Protein 2Z3X (pdb70)

B-factor: mean 60.83, std 19.98, range [25.06, 112.61]

CATH classification: 6.10.10.80

Organism: Bacillus subtilis (strain 168) (NCBI:txid224308)

Solvent-accessible surface area: 11003 Å² total; per-residue (Å²): 149,169,51,72,20,56,138,0,45,72,24,27,77,95,25,75,90,89,0,8,82,101,86,69,29,154,59,35,44,115,25,37,38,139,26,31,44,42,2,38,44,28,30,62,91,66,3,18,87,68,3,4,86,109,80,35,148,148,59,160,98,59,153,33,48,76,67,34,60,99,41,61,91,67,0,10,84,111,89,69,30,152,58,34,39,112,26,36,40,141,24,35,42,46,4,35,45,29,27,82,113,46,79,75,107,74,60,105,110,132,144,105,145,179,43,66,22,65,131,0,53,75,23,30,66,105,42,64,115,87,0,10,85,96,118,64,25,144,72,26,114,180,41,93,97,212,20,46,44,42,2,34,43,23,25,61,102,42,6,20,71,53,4,6,85,100,73,69

Foldseek 3Di:
DCDPDNVCVVVLVVQLVVLCVVLVHDDDPPGDPVSNVVSVVVSVVVVVVVCVVVPD/DCDPDNVCVVVLVVLLVVLCVVLVHDDDPPGDPCSNVVSVVVSVVVVVVVVVVVVD/DDDPDNVCVVVLVVLLVVVCVVVVADCDPVDDPCRNVVSVVVSVVVVVVVVVVVVD

InterPro domains:
  IPR001448 Small acid-soluble spore protein, alpha/beta-type [PF00269] (13-67)
  IPR018126 Small acid-soluble spore protein, alpha/beta-type, conserved site [PS00304] (28-37)
  IPR018126 Small acid-soluble spore protein, alpha/beta-type, conserved site [PS00684] (46-60)
  IPR038300 SASP, alpha/beta-type superfamily [G3DSA:6.10.10.80] (14-72)
  IPR050847 Small acid-soluble spore DNA-binding [PTHR36107] (8-71)

Structure (mmCIF, N/CA/C/O backbone):
data_2Z3X
#
_entry.id   2Z3X
#
_cell.length_a   86.962
_cell.length_b   86.962
_cell.length_c   144.669
_cell.angle_alpha   90.00
_cell.angle_beta   90.00
_cell.angle_gamma   120.00
#
_symmetry.space_group_name_H-M   'P 61 2 2'
#
loop_
_entity.id
_entity.type
_entity.pdbx_description
1 polymer "5'-D(*GP*GP*GP*GP*GP*GP*GP*GP*GP*GP*A)-3'"
2 polymer "5'-D(*CP*CP*CP*CP*CP*CP*CP*CP*CP*CP*A)-3'"
3 polymer 'Small, acid-soluble spore protein C'
4 water water
#
loop_
_atom_site.group_PDB
_atom_site.id
_atom_site.type_symbol
_atom_site.label_atom_id
_atom_site.label_alt_id
_atom_site.label_comp_id
_atom_site.label_asym_id
_atom_site.label_entity_id
_atom_site.label_seq_id
_atom_site.pdbx_PDB_ins_code
_atom_site.Cartn_x
_atom_site.Cartn_y
_atom_site.Cartn_z
_atom_site.occupancy
_atom_site.B_iso_or_equiv
_atom_site.auth_seq_id
_atom_site.auth_comp_id
_atom_site.auth_asym_id
_atom_site.auth_atom_id
_atom_site.pdbx_PDB_model_num
ATOM 447 N N . ALA C 3 1 ? -14.392 33.129 83.965 1.00 89.54 2 ALA A N 1
ATOM 448 C CA . ALA C 3 1 ? -13.212 33.082 83.051 1.00 91.66 2 ALA A CA 1
ATOM 449 C C . ALA C 3 1 ? -12.012 32.398 83.712 1.00 91.52 2 ALA A C 1
ATOM 450 O O . ALA C 3 1 ? -10.863 32.785 83.485 1.00 97.86 2 ALA A O 1
ATOM 452 N N . LYS C 3 2 ? -12.284 31.386 84.530 1.00 83.49 3 LYS A N 1
ATOM 453 C CA . LYS C 3 2 ? -11.228 30.651 85.213 1.00 78.79 3 LYS A CA 1
ATOM 454 C C . LYS C 3 2 ? -10.422 29.832 84.206 1.00 75.90 3 LYS A C 1
ATOM 455 O O . LYS C 3 2 ? -10.992 29.124 83.373 1.00 75.44 3 LYS A O 1
ATOM 461 N N . LEU C 3 3 ? -9.100 29.932 84.284 1.00 66.77 4 LEU A N 1
ATOM 462 C CA . LEU C 3 3 ? -8.224 29.191 83.381 1.00 65.57 4 LEU A CA 1
ATOM 463 C C . LEU C 3 3 ? -7.914 27.829 83.977 1.00 66.59 4 LEU A C 1
ATOM 464 O O . LEU C 3 3 ? -8.153 27.597 85.161 1.00 64.74 4 LEU A O 1
ATOM 469 N N . LEU C 3 4 ? -7.379 26.931 83.155 1.00 68.75 5 LEU A N 1
ATOM 470 C CA . LEU C 3 4 ? -7.009 25.604 83.627 1.00 70.03 5 LEU A CA 1
ATOM 471 C C . LEU C 3 4 ? -5.975 25.771 84.742 1.00 71.68 5 LEU A C 1
ATOM 472 O O . LEU C 3 4 ? -6.059 25.124 85.784 1.00 75.69 5 LEU A O 1
ATOM 477 N N . ILE C 3 5 ? -5.005 26.651 84.516 1.00 69.90 6 ILE A N 1
ATOM 478 C CA . ILE C 3 5 ? -3.967 26.938 85.503 1.00 68.84 6 ILE A CA 1
ATOM 479 C C . ILE C 3 5 ? -4.018 28.439 85.817 1.00 68.56 6 ILE A C 1
ATOM 480 O O . ILE C 3 5 ? -3.311 29.236 85.198 1.00 70.37 6 ILE A O 1
ATOM 485 N N . PRO C 3 6 ? -4.862 28.842 86.781 1.00 64.78 7 PRO A N 1
ATOM 486 C CA . PRO C 3 6 ? -4.976 30.258 87.144 1.00 68.19 7 PRO A CA 1
ATOM 487 C C . PRO C 3 6 ? -3.653 30.908 87.540 1.00 67.20 7 PRO A C 1
ATOM 488 O O . PRO C 3 6 ? -3.525 32.135 87.515 1.00 69.64 7 PRO A O 1
ATOM 492 N N . GLN C 3 7 ? -2.669 30.092 87.904 1.00 66.44 8 GLN A N 1
ATOM 493 C CA . GLN C 3 7 ? -1.359 30.620 88.272 1.00 73.44 8 GLN A CA 1
ATOM 494 C C . GLN C 3 7 ? -0.676 31.237 87.047 1.00 72.60 8 GLN A C 1
ATOM 495 O O . GLN C 3 7 ? 0.296 31.980 87.182 1.00 74.24 8 GLN A O 1
ATOM 501 N N . ALA C 3 8 ? -1.197 30.926 85.858 1.00 68.73 9 ALA A N 1
ATOM 502 C CA . ALA C 3 8 ? -0.640 31.434 84.604 1.00 59.11 9 ALA A CA 1
ATOM 503 C C . ALA C 3 8 ? -1.355 32.682 84.107 1.00 51.52 9 ALA A C 1
ATOM 504 O O . ALA C 3 8 ? -0.938 33.294 83.123 1.00 55.91 9 ALA A O 1
ATOM 506 N N . ALA C 3 9 ? -2.426 33.059 84.797 1.00 54.87 10 ALA A N 1
ATOM 507 C CA . ALA C 3 9 ? -3.214 34.227 84.423 1.00 56.83 10 ALA A CA 1
ATOM 508 C C . ALA C 3 9 ? -2.407 35.407 83.909 1.00 55.44 10 ALA A C 1
ATOM 509 O O . ALA C 3 9 ? -2.699 35.960 82.847 1.00 55.92 10 ALA A O 1
ATOM 511 N N . SER C 3 10 ? -1.387 35.791 84.663 1.00 50.98 11 SER A N 1
ATOM 512 C CA . SER C 3 10 ? -0.554 36.919 84.278 1.00 51.40 11 SER A CA 1
ATOM 513 C C . SER C 3 10 ? 0.189 36.656 82.968 1.00 47.95 11 SER A C 1
ATOM 514 O O . SER C 3 10 ? 0.327 37.551 82.137 1.00 50.72 11 SER A O 1
ATOM 517 N N . ALA C 3 11 ? 0.664 35.428 82.785 1.00 52.09 12 ALA A N 1
ATOM 518 C CA . ALA C 3 11 ? 1.389 35.074 81.571 1.00 49.50 12 ALA A CA 1
ATOM 519 C C . ALA C 3 11 ? 0.452 35.065 80.366 1.00 51.06 12 ALA A C 1
ATOM 520 O O . ALA C 3 11 ? 0.803 35.537 79.283 1.00 47.19 12 ALA A O 1
ATOM 522 N N . ILE C 3 12 ? -0.750 34.535 80.544 1.00 53.81 13 ILE A N 1
ATOM 523 C CA . ILE C 3 12 ? -1.670 34.497 79.423 1.00 48.82 13 ILE A CA 1
ATOM 524 C C . ILE C 3 12 ? -2.196 35.887 79.119 1.00 45.38 13 ILE A C 1
ATOM 525 O O . ILE C 3 12 ? -2.461 36.223 77.964 1.00 45.30 13 ILE A O 1
ATOM 530 N N . GLU C 3 13 ? -2.317 36.718 80.143 1.00 39.56 14 GLU A N 1
ATOM 531 C CA . GLU C 3 13 ? -2.780 38.073 79.902 1.00 47.81 14 GLU A CA 1
ATOM 532 C C . GLU C 3 13 ? -1.780 38.828 79.022 1.00 48.96 14 GLU A C 1
ATOM 533 O O . GLU C 3 13 ? -2.168 39.489 78.050 1.00 47.47 14 GLU A O 1
ATOM 539 N N . GLN C 3 14 ? -0.496 38.740 79.367 1.00 43.41 15 GLN A N 1
ATOM 540 C CA . GLN C 3 14 ? 0.541 39.412 78.583 1.00 39.19 15 GLN A CA 1
ATOM 541 C C . GLN C 3 14 ? 0.532 38.836 77.165 1.00 43.93 15 GLN A C 1
ATOM 542 O O . GLN C 3 14 ? 0.791 39.545 76.197 1.00 36.90 15 GLN A O 1
ATOM 548 N N . MET C 3 15 ? 0.242 37.543 77.044 1.00 38.01 16 MET A N 1
ATOM 549 C CA . MET C 3 15 ? 0.187 36.925 75.723 1.00 41.98 16 MET A CA 1
ATOM 550 C C . MET C 3 15 ? -0.985 37.535 74.942 1.00 46.49 16 MET A C 1
ATOM 551 O O . MET C 3 15 ? -0.858 37.867 73.758 1.00 45.31 16 MET A O 1
ATOM 556 N N . LYS C 3 16 ? -2.120 37.694 75.623 1.00 43.28 17 LYS A N 1
ATOM 557 C CA . LYS C 3 16 ? -3.332 38.250 75.021 1.00 48.85 17 LYS A CA 1
ATOM 558 C C . LYS C 3 16 ? -3.099 39.658 74.481 1.00 48.23 17 LYS A C 1
ATOM 559 O O . LYS C 3 16 ? -3.443 39.974 73.331 1.00 41.96 17 LYS A O 1
ATOM 565 N N . LEU C 3 17 ? -2.523 40.506 75.327 1.00 43.31 18 LEU A N 1
ATOM 566 C CA . LEU C 3 17 ? -2.242 41.892 74.958 1.00 46.39 18 LEU A CA 1
ATOM 567 C C . LEU C 3 17 ? -1.227 41.990 73.827 1.00 42.76 18 LEU A C 1
ATOM 568 O O . LEU C 3 17 ? -1.346 42.842 72.948 1.00 36.31 18 LEU A O 1
ATOM 573 N N . GLU C 3 18 ? -0.232 41.110 73.846 1.00 44.51 19 GLU A N 1
ATOM 574 C CA . GLU C 3 18 ? 0.794 41.135 72.816 1.00 42.63 19 GLU A CA 1
ATOM 575 C C . GLU C 3 18 ? 0.242 40.651 71.485 1.00 44.99 19 GLU A C 1
ATOM 576 O O . GLU C 3 18 ? 0.644 41.136 70.428 1.00 41.09 19 GLU A O 1
ATOM 582 N N . ILE C 3 19 ? -0.661 39.677 71.535 1.00 40.72 20 ILE A N 1
ATOM 583 C CA . ILE C 3 19 ? -1.271 39.158 70.313 1.00 41.96 20 ILE A CA 1
ATOM 584 C C . ILE C 3 19 ? -2.237 40.197 69.758 1.00 39.68 20 ILE A C 1
ATOM 585 O O . ILE C 3 19 ? -2.371 40.357 68.550 1.00 42.86 20 ILE A O 1
ATOM 590 N N . ALA C 3 20 ? -2.910 40.911 70.649 1.00 41.63 21 ALA A N 1
ATOM 591 C CA . ALA C 3 20 ? -3.842 41.927 70.209 1.00 46.56 21 ALA A CA 1
A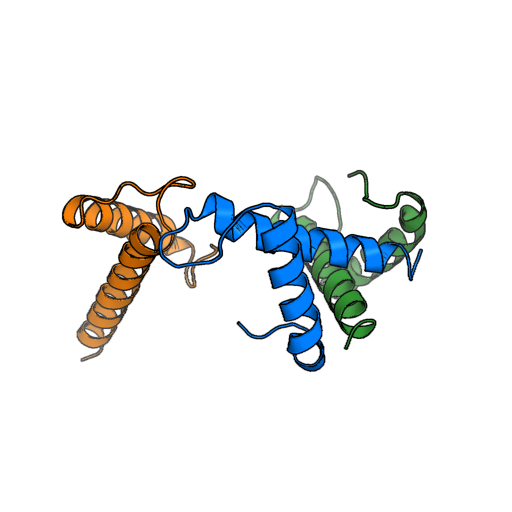TOM 592 C C . ALA C 3 20 ? -3.081 42.970 69.389 1.00 50.10 21 ALA A C 1
ATOM 593 O O . ALA C 3 20 ? -3.542 43.396 68.324 1.00 46.86 21 ALA A O 1
ATOM 595 N N . SER C 3 21 ? -1.916 43.380 69.883 1.00 46.02 22 SER A N 1
ATOM 596 C CA . SER C 3 21 ? -1.103 44.369 69.174 1.00 51.71 22 SER A CA 1
ATOM 597 C C . SER C 3 21 ? -0.637 43.820 67.826 1.00 55.56 22 SER A C 1
ATOM 598 O O . SER C 3 21 ? -0.784 44.477 66.791 1.00 57.99 22 SER A O 1
ATOM 601 N N . GLU C 3 22 ? -0.076 42.614 67.838 1.00 45.63 23 GLU A N 1
ATOM 602 C CA . GLU C 3 22 ? 0.405 42.002 66.604 1.00 53.05 23 GLU A CA 1
ATOM 603 C C . GLU C 3 22 ? -0.722 41.848 65.579 1.00 51.58 23 GLU A C 1
ATOM 604 O O . GLU C 3 22 ? -0.489 41.887 64.369 1.00 57.82 23 GLU A O 1
ATOM 610 N N . PHE C 3 23 ? -1.946 41.684 66.070 1.00 52.83 24 PHE A N 1
ATOM 611 C CA . PHE C 3 23 ? -3.107 41.515 65.206 1.00 48.57 24 PHE A CA 1
ATOM 612 C C . PHE C 3 23 ? -3.741 42.847 64.808 1.00 48.06 24 PHE A C 1
ATOM 613 O O . PHE C 3 23 ? -4.504 42.924 63.843 1.00 51.65 24 PHE A O 1
ATOM 621 N N . GLY C 3 24 ? -3.422 43.896 65.548 1.00 49.42 25 GLY A N 1
ATOM 622 C CA . GLY C 3 24 ? -3.993 45.191 65.242 1.00 55.31 25 GLY A CA 1
ATOM 623 C C . GLY C 3 24 ? -5.405 45.335 65.785 1.00 59.91 25 GLY A C 1
ATOM 624 O O . GLY C 3 24 ? -6.098 46.300 65.475 1.00 58.64 25 GLY A O 1
ATOM 625 N N . VAL C 3 25 ? -5.853 44.385 66.598 1.00 56.66 26 VAL A N 1
ATOM 626 C CA . VAL C 3 25 ? -7.197 44.495 67.141 1.00 52.36 26 VAL A CA 1
ATOM 627 C C . VAL C 3 25 ? -7.160 45.152 68.513 1.00 53.68 26 VAL A C 1
ATOM 628 O O . VAL C 3 25 ? -6.233 44.941 69.292 1.00 53.04 26 VAL A O 1
ATOM 632 N N . GLN C 3 26 ? -8.165 45.969 68.795 1.00 56.80 27 GLN A N 1
ATOM 633 C CA . GLN C 3 26 ? -8.257 46.633 70.081 1.00 50.47 27 GLN A CA 1
ATOM 634 C C . GLN C 3 26 ? -9.377 45.959 70.867 1.00 49.08 27 GLN A C 1
ATOM 635 O O . GLN C 3 26 ? -10.562 46.197 70.614 1.00 45.77 27 GLN A O 1
ATOM 641 N N . LEU C 3 27 ? -8.990 45.103 71.807 1.00 45.77 28 LEU A N 1
ATOM 642 C CA . LEU C 3 27 ? -9.940 44.371 72.641 1.00 50.01 28 LEU A CA 1
ATOM 643 C C . LEU C 3 27 ? -10.968 45.294 73.304 1.00 50.51 28 LEU A C 1
ATOM 644 O O . LEU C 3 27 ? -10.611 46.306 73.901 1.00 51.91 28 LEU A O 1
ATOM 649 N N . GLY C 3 28 ? -12.246 44.949 73.189 1.00 45.69 29 GLY A N 1
ATOM 650 C CA . GLY C 3 28 ? -13.266 45.778 73.801 1.00 44.83 29 GLY A CA 1
ATOM 651 C C . GLY C 3 28 ? -14.696 45.476 73.399 1.00 47.68 29 GLY A C 1
ATOM 652 O O . GLY C 3 28 ? -14.965 44.787 72.409 1.00 46.00 29 GLY A O 1
ATOM 653 N N . ALA C 3 29 ? -15.623 46.014 74.181 1.00 39.01 30 ALA A N 1
ATOM 654 C CA . ALA C 3 29 ? -17.036 45.820 73.933 1.00 42.70 30 ALA A CA 1
ATOM 655 C C . ALA C 3 29 ? -17.438 46.281 72.536 1.00 34.70 30 ALA A C 1
ATOM 656 O O . ALA C 3 29 ? -18.248 45.636 71.878 1.00 44.07 30 ALA A O 1
ATOM 658 N N . GLU C 3 30 ? -16.868 47.389 72.073 1.00 49.08 31 GLU A N 1
ATOM 659 C CA . GLU C 3 30 ? -17.244 47.919 70.763 1.00 48.89 31 GLU A CA 1
ATOM 660 C C . GLU C 3 30 ? -16.517 47.317 69.567 1.00 50.24 31 GLU A C 1
ATOM 661 O O . GLU C 3 30 ? -16.679 47.763 68.433 1.00 57.11 31 GLU A O 1
ATOM 667 N N . THR C 3 31 ? -15.728 46.289 69.817 1.00 42.74 32 THR A N 1
ATOM 668 C CA . THR C 3 31 ? -15.007 45.628 68.752 1.00 39.28 32 THR A CA 1
ATOM 669 C C . THR C 3 31 ? -15.858 44.456 68.250 1.00 45.37 32 THR A C 1
ATOM 670 O O . THR C 3 31 ? -16.631 43.872 69.013 1.00 40.65 32 THR A O 1
ATOM 674 N N . THR C 3 32 ? -15.731 44.105 66.974 1.00 42.10 33 THR A N 1
ATOM 675 C CA . THR C 3 32 ? -16.533 43.011 66.460 1.00 40.96 33 THR A CA 1
ATOM 676 C C . THR C 3 32 ? -16.167 41.738 67.204 1.00 47.49 33 THR A C 1
ATOM 677 O O . THR C 3 32 ? -15.034 41.579 67.673 1.00 44.96 33 THR A O 1
ATOM 681 N N . SER C 3 33 ? -17.131 40.833 67.310 1.00 40.30 34 SER A N 1
ATOM 682 C CA . SER C 3 33 ? -16.899 39.574 67.994 1.00 45.31 34 SER A CA 1
ATOM 683 C C . SER C 3 33 ? -15.816 38.779 67.273 1.00 41.89 34 SER A C 1
ATOM 684 O O . SER C 3 33 ? -15.088 38.012 67.904 1.00 39.88 34 SER A O 1
ATOM 687 N N . ARG C 3 34 ? -15.712 38.957 65.954 1.00 43.51 35 ARG A N 1
ATOM 688 C CA . ARG C 3 34 ? -14.697 38.243 65.172 1.00 46.72 35 ARG A CA 1
ATOM 689 C C . ARG C 3 34 ? -13.292 38.709 65.540 1.00 43.85 35 ARG A C 1
ATOM 690 O O . ARG C 3 34 ? -12.410 37.894 65.779 1.00 39.69 35 ARG A O 1
ATOM 698 N N . ALA C 3 35 ? -13.090 40.020 65.574 1.00 35.28 36 ALA A N 1
ATOM 699 C CA . ALA C 3 35 ? -11.800 40.558 65.928 1.00 38.14 36 ALA A CA 1
ATOM 700 C C . ALA C 3 35 ? -11.414 40.122 67.344 1.00 43.00 36 ALA A C 1
ATOM 701 O O . ALA C 3 35 ? -10.315 39.606 67.555 1.00 39.68 36 ALA A O 1
ATOM 703 N N . ASN C 3 36 ? -12.306 40.324 68.316 1.00 39.53 37 ASN A N 1
ATOM 704 C CA . ASN C 3 36 ? -12.016 39.922 69.705 1.00 36.31 37 ASN A CA 1
ATOM 705 C C . ASN C 3 36 ? -11.720 38.428 69.726 1.00 37.78 37 ASN A C 1
ATOM 706 O O . ASN C 3 36 ? -10.748 37.988 70.331 1.00 34.60 37 ASN A O 1
ATOM 711 N N . GLY C 3 37 ? -12.571 37.658 69.049 1.00 32.81 38 GLY A N 1
ATOM 712 C CA . GLY C 3 37 ? -12.410 36.220 69.015 1.00 36.55 38 GLY A CA 1
ATOM 713 C C . GLY C 3 37 ? -11.088 35.736 68.470 1.00 40.04 38 GLY A C 1
ATOM 714 O O . GLY C 3 37 ? -10.532 34.760 68.973 1.00 36.93 38 GLY A O 1
ATOM 715 N N . SER C 3 38 ? -10.571 36.411 67.446 1.00 43.30 39 SER A N 1
ATOM 716 C CA . SER C 3 38 ? -9.301 35.992 66.845 1.00 40.15 39 SER A CA 1
ATOM 717 C C . SER C 3 38 ? -8.145 35.966 67.857 1.00 33.10 39 SER A C 1
ATOM 718 O O . SER C 3 38 ? -7.306 35.072 67.812 1.00 35.33 39 SER A O 1
ATOM 721 N N . VAL C 3 39 ? -8.099 36.938 68.763 1.00 39.62 40 VAL A N 1
ATOM 722 C CA . VAL C 3 39 ? -7.034 36.958 69.766 1.00 39.36 40 VAL A CA 1
ATOM 723 C C . VAL C 3 39 ? -7.100 35.693 70.619 1.00 38.87 40 VAL A C 1
ATOM 724 O O . VAL C 3 39 ? -6.071 35.093 70.938 1.00 39.56 40 VAL A O 1
ATOM 728 N N . GLY C 3 40 ? -8.316 35.279 70.969 1.00 36.57 41 GLY A N 1
ATOM 729 C CA . GLY C 3 40 ? -8.482 34.087 71.782 1.00 33.87 41 GLY A CA 1
ATOM 730 C C . GLY C 3 40 ? -8.083 32.841 71.028 1.00 43.19 41 GLY A C 1
ATOM 731 O O . GLY C 3 40 ? -7.612 31.871 71.619 1.00 36.94 41 GLY A O 1
ATOM 732 N N . GLY C 3 41 ? -8.278 32.863 69.712 1.00 40.71 42 GLY A N 1
ATOM 733 C CA . GLY C 3 41 ? -7.917 31.715 68.897 1.00 39.66 42 GLY A CA 1
ATOM 7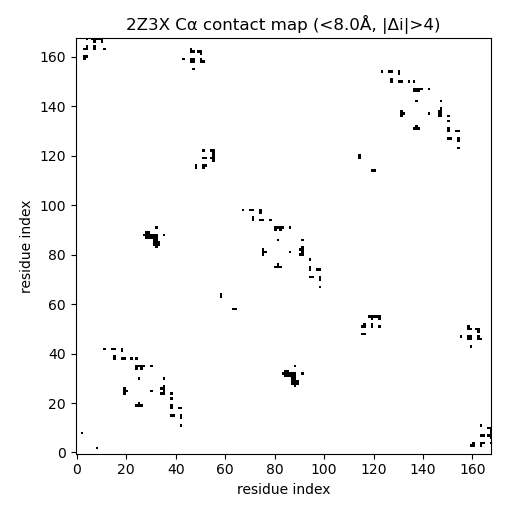34 C C . GLY C 3 41 ? -6.411 31.542 68.789 1.00 41.22 42 GLY A C 1
ATOM 735 O O . GLY C 3 41 ? -5.919 30.418 68.685 1.00 40.01 42 GLY A O 1
ATOM 736 N N . GLU C 3 42 ? -5.680 32.654 68.793 1.00 38.51 43 GLU A N 1
ATOM 737 C CA . GLU C 3 42 ? -4.224 32.607 68.710 1.00 40.79 43 GLU A CA 1
ATOM 738 C C . GLU C 3 42 ? -3.639 32.082 69.997 1.00 40.15 43 GLU A C 1
ATOM 739 O O . GLU C 3 42 ? -2.676 31.316 69.976 1.00 48.76 43 GLU A O 1
ATOM 745 N N . ILE C 3 43 ? -4.213 32.505 71.122 1.00 43.09 44 ILE A N 1
ATOM 746 C CA . ILE C 3 43 ? -3.724 32.050 72.416 1.00 38.28 44 ILE A CA 1
ATOM 747 C C . ILE C 3 43 ? -3.748 30.527 72.458 1.00 40.44 44 ILE A C 1
ATOM 748 O O . ILE C 3 43 ? -2.745 29.881 72.799 1.00 45.77 44 ILE A O 1
ATOM 753 N N . THR C 3 44 ? -4.887 29.950 72.089 1.00 37.73 45 THR A N 1
ATOM 754 C CA . THR C 3 44 ? -5.032 28.498 72.097 1.00 43.45 45 THR A CA 1
ATOM 755 C C . THR C 3 44 ? -4.066 27.828 71.121 1.00 50.39 45 THR A C 1
ATOM 756 O O . THR C 3 44 ? -3.461 26.805 71.441 1.00 50.48 45 THR A O 1
ATOM 760 N N . LYS C 3 45 ? -3.925 28.414 69.935 1.00 44.44 46 LYS A N 1
ATOM 761 C CA . LYS C 3 45 ? -3.040 27.868 68.921 1.00 46.06 46 LYS A CA 1
ATOM 762 C C . LYS C 3 45 ? -1.601 27.844 69.428 1.00 48.50 46 LYS A C 1
ATOM 763 O O . LYS C 3 45 ? -0.950 26.799 69.424 1.00 47.19 46 LYS A O 1
ATOM 769 N N . ARG C 3 46 ? -1.108 28.994 69.873 1.00 49.73 47 ARG A N 1
ATOM 770 C CA . ARG C 3 46 ? 0.253 29.067 70.380 1.00 47.84 47 ARG A CA 1
ATOM 771 C C . ARG C 3 46 ? 0.465 28.167 71.584 1.00 51.55 47 ARG A C 1
ATOM 772 O O . ARG C 3 46 ? 1.499 27.510 71.689 1.00 51.29 47 ARG A O 1
ATOM 780 N N . LEU C 3 47 ? -0.501 28.119 72.493 1.00 51.39 48 LEU A N 1
ATOM 781 C CA . LEU C 3 47 ? -0.341 27.254 73.655 1.00 54.20 48 LEU A CA 1
ATOM 782 C C . LEU C 3 47 ? -0.252 25.789 73.240 1.00 59.14 48 LEU A C 1
ATOM 783 O O . LEU C 3 47 ? 0.591 25.043 73.741 1.00 59.94 48 LEU A O 1
ATOM 788 N N . VAL C 3 48 ? -1.122 25.383 72.322 1.00 60.65 49 VAL A N 1
ATOM 789 C CA . VAL C 3 48 ? -1.141 24.009 71.829 1.00 59.90 49 VAL A CA 1
ATOM 790 C C . VAL C 3 48 ? 0.177 23.671 71.138 1.00 64.12 49 VAL A C 1
ATOM 791 O O . VAL C 3 48 ? 0.734 22.589 71.326 1.00 65.28 49 VAL A O 1
ATOM 795 N N . ARG C 3 49 ? 0.662 24.603 70.327 1.00 62.83 50 ARG A N 1
ATOM 796 C CA . ARG C 3 49 ? 1.906 24.416 69.596 1.00 67.90 50 ARG A CA 1
ATOM 797 C C . ARG C 3 49 ? 3.076 24.260 70.562 1.00 72.95 50 ARG A C 1
ATOM 798 O O . ARG C 3 49 ? 3.863 23.318 70.450 1.00 73.21 50 ARG A O 1
ATOM 806 N N . LEU C 3 50 ? 3.183 25.185 71.512 1.00 70.89 51 LEU A N 1
ATOM 807 C CA . LEU C 3 50 ? 4.254 25.140 72.499 1.00 67.57 51 LEU A CA 1
ATOM 808 C C . LEU C 3 50 ? 4.211 23.823 73.263 1.00 64.75 51 LEU A C 1
ATOM 809 O O . LEU C 3 50 ? 5.250 23.257 73.592 1.00 71.06 51 LEU A O 1
ATOM 814 N N . ALA C 3 51 ? 3.009 23.329 73.536 1.00 65.46 52 ALA A N 1
ATOM 815 C CA . ALA C 3 51 ? 2.866 22.073 74.262 1.00 72.25 52 ALA A CA 1
ATOM 816 C C . ALA C 3 51 ? 3.437 20.919 73.438 1.00 74.88 52 ALA A C 1
ATOM 817 O O . ALA C 3 51 ? 4.242 20.128 73.933 1.00 70.92 52 ALA A O 1
ATOM 819 N N . GLN C 3 52 ? 3.021 20.831 72.179 1.00 76.03 53 GLN A N 1
ATOM 820 C CA . GLN C 3 52 ? 3.498 19.777 71.291 1.00 78.26 53 GLN A CA 1
ATOM 821 C C . GLN C 3 52 ? 5.015 19.834 71.156 1.00 82.51 53 GLN A C 1
ATOM 822 O O . GLN C 3 52 ? 5.688 18.804 71.175 1.00 87.72 53 GLN A O 1
ATOM 828 N N . GLN C 3 53 ? 5.547 21.042 71.015 1.00 82.11 54 GLN A N 1
ATOM 829 C CA . GLN C 3 53 ? 6.984 21.225 70.886 1.00 80.58 54 GLN A CA 1
ATOM 830 C C . GLN C 3 53 ? 7.710 20.712 72.124 1.00 83.65 54 GLN A C 1
ATOM 831 O O . GLN C 3 53 ? 8.501 19.773 72.039 1.00 84.95 54 GLN A O 1
ATOM 837 N N . ASN C 3 54 ? 7.438 21.328 73.271 1.00 84.54 55 ASN A N 1
ATOM 838 C CA . ASN C 3 54 ? 8.069 20.922 74.524 1.00 90.75 55 ASN A CA 1
ATOM 839 C C . ASN C 3 54 ? 7.419 19.657 75.058 1.00 91.89 55 ASN A C 1
ATOM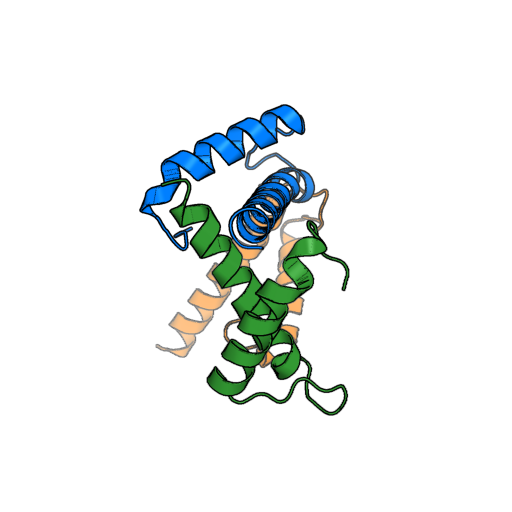 840 O O . ASN C 3 54 ? 6.922 19.625 76.185 1.00 91.50 55 ASN A O 1
ATOM 845 N N . MET C 3 55 ? 7.431 18.615 74.234 1.00 95.60 56 MET A N 1
ATOM 846 C CA . MET C 3 55 ? 6.847 17.330 74.592 1.00 101.04 56 MET A CA 1
ATOM 847 C C . MET C 3 55 ? 7.182 16.277 73.536 1.00 103.73 56 MET A C 1
ATOM 848 O O . MET C 3 55 ? 7.616 15.170 73.860 1.00 103.60 56 MET A O 1
ATOM 853 N N . GLY C 3 56 ? 6.971 16.631 72.271 1.00 104.97 57 GLY A N 1
ATOM 854 C CA . GLY C 3 56 ? 7.252 15.709 71.186 1.00 105.59 57 GLY A CA 1
ATOM 855 C C . GLY C 3 56 ? 7.970 16.385 70.034 1.00 106.23 57 GLY A C 1
ATOM 856 O O . GLY C 3 56 ? 7.404 16.430 68.919 1.00 106.02 57 GLY A O 1
ATOM 857 N N . ALA D 3 1 ? -21.392 26.091 72.926 1.00 86.40 2 ALA B N 1
ATOM 858 C CA . ALA D 3 1 ? -22.778 26.627 72.803 1.00 83.72 2 ALA B CA 1
ATOM 859 C C . ALA D 3 1 ? -23.782 25.661 73.429 1.00 84.07 2 ALA B C 1
ATOM 860 O O . ALA D 3 1 ? -24.924 26.036 73.708 1.00 90.17 2 ALA B O 1
ATOM 862 N N . LYS D 3 2 ? -23.346 24.422 73.650 1.00 71.19 3 LYS B N 1
ATOM 863 C CA . LYS D 3 2 ? -24.198 23.394 74.244 1.00 67.40 3 LYS B CA 1
ATOM 864 C C . LYS D 3 2 ? -24.935 23.932 75.474 1.00 64.01 3 LYS B C 1
ATOM 865 O O . LYS D 3 2 ? -24.348 24.106 76.541 1.00 62.63 3 LYS B O 1
ATOM 871 N N . LEU D 3 3 ? -26.226 24.199 75.302 1.00 59.07 4 LEU B N 1
ATOM 872 C CA . LEU D 3 3 ? -27.086 24.712 76.363 1.00 56.46 4 LEU B CA 1
ATOM 873 C C . LEU D 3 3 ? -27.170 23.706 77.499 1.00 55.51 4 LEU B C 1
ATOM 874 O O . LEU D 3 3 ? -26.817 22.540 77.324 1.00 54.71 4 LEU B O 1
ATOM 879 N N . LEU D 3 4 ? -27.639 24.156 78.660 1.00 51.42 5 LEU B N 1
ATOM 880 C CA . LEU D 3 4 ? -27.805 23.257 79.797 1.00 48.02 5 LEU B CA 1
ATOM 881 C C . LEU D 3 4 ? -28.724 22.116 79.359 1.00 48.35 5 LEU B C 1
ATOM 882 O O . LEU D 3 4 ? -28.480 20.958 79.696 1.00 45.18 5 LEU B O 1
ATOM 887 N N . ILE D 3 5 ? -29.783 22.457 78.619 1.00 43.75 6 ILE B N 1
ATOM 888 C CA . ILE D 3 5 ? -30.725 21.463 78.101 1.00 51.19 6 ILE B CA 1
ATOM 889 C C . ILE D 3 5 ? -30.791 21.582 76.573 1.00 50.86 6 ILE B C 1
ATOM 890 O O . ILE D 3 5 ? -31.508 22.427 76.030 1.00 49.09 6 ILE B O 1
ATOM 895 N N . PRO D 3 6 ? -30.039 20.726 75.858 1.00 53.50 7 PRO B N 1
ATOM 896 C CA . PRO D 3 6 ? -30.020 20.759 74.388 1.00 57.57 7 PRO B CA 1
ATOM 897 C C . PRO D 3 6 ? -31.404 20.708 73.734 1.00 56.25 7 PRO B C 1
ATOM 898 O O . PRO D 3 6 ? -31.628 21.346 72.703 1.00 60.23 7 PRO B O 1
ATOM 902 N N . GLN D 3 7 ? -32.327 19.961 74.336 1.00 51.75 8 GLN B N 1
ATOM 903 C CA . GLN D 3 7 ? -33.684 19.854 73.801 1.00 56.78 8 GLN B CA 1
ATOM 904 C C . GLN D 3 7 ? -34.367 21.215 73.708 1.00 55.29 8 GLN B C 1
ATOM 905 O O . GLN D 3 7 ? -35.360 21.368 72.993 1.00 54.75 8 GLN B O 1
ATOM 911 N N . ALA D 3 8 ? -33.850 22.203 74.432 1.00 52.07 9 ALA B N 1
ATOM 912 C CA . ALA D 3 8 ? -34.448 23.537 74.410 1.00 46.00 9 ALA B CA 1
ATOM 913 C C . ALA D 3 8 ? -33.923 24.356 73.245 1.00 42.40 9 ALA B C 1
ATOM 914 O O . ALA D 3 8 ? -34.406 25.463 72.988 1.00 43.68 9 ALA B O 1
ATOM 916 N N . ALA D 3 9 ? -32.939 23.800 72.541 1.00 46.75 10 ALA B N 1
ATOM 917 C CA . ALA D 3 9 ? -32.316 24.465 71.396 1.00 46.56 10 ALA B CA 1
ATOM 918 C C . ALA D 3 9 ? -33.308 25.249 70.547 1.00 48.28 10 ALA B C 1
ATOM 919 O O . ALA D 3 9 ? -33.162 26.456 70.348 1.00 56.37 10 ALA B O 1
ATOM 921 N N . SER D 3 10 ? -34.330 24.556 70.060 1.00 47.48 11 SER B N 1
ATOM 922 C CA . SER D 3 10 ? -35.337 25.185 69.224 1.00 43.31 11 SER B CA 1
ATOM 923 C C . SER D 3 10 ? -36.039 26.360 69.894 1.00 45.14 11 SER B C 1
ATOM 924 O O . SER D 3 10 ? -36.225 27.408 69.275 1.00 44.65 11 SER B O 1
ATOM 927 N N . ALA D 3 11 ? -36.434 26.196 71.157 1.00 50.78 12 ALA B N 1
ATOM 928 C CA . ALA D 3 11 ? -37.129 27.274 71.867 1.00 46.87 12 ALA B CA 1
ATOM 929 C C . ALA D 3 11 ? -36.237 28.491 72.129 1.00 46.24 12 ALA B C 1
ATOM 930 O O . ALA D 3 11 ? -36.651 29.631 71.911 1.00 49.96 12 ALA B O 1
ATOM 932 N N . ILE D 3 12 ? -35.015 28.261 72.598 1.00 51.13 13 ILE B N 1
ATOM 933 C CA . ILE D 3 12 ? -34.126 29.382 72.862 1.00 46.27 13 ILE B CA 1
ATOM 934 C C . ILE D 3 12 ? -33.816 30.067 71.531 1.00 42.68 13 ILE B C 1
ATOM 935 O O . ILE D 3 12 ? -33.697 31.291 71.454 1.00 39.50 13 ILE B O 1
ATOM 940 N N . GLU D 3 13 ? -33.716 29.261 70.478 1.00 48.65 14 GLU B N 1
ATOM 941 C CA . GLU D 3 13 ? -33.446 29.770 69.140 1.00 48.33 14 GLU B CA 1
ATOM 942 C C . GLU D 3 13 ? -34.495 30.814 68.746 1.00 46.28 14 GLU B C 1
ATOM 943 O O . GLU D 3 13 ? -34.154 31.892 68.264 1.00 55.44 14 GLU B O 1
ATOM 949 N N . GLN D 3 14 ? -35.773 30.499 68.960 1.00 46.47 15 GLN B N 1
ATOM 950 C CA . GLN D 3 14 ? -36.833 31.433 68.599 1.00 45.53 15 GLN B CA 1
ATOM 951 C C . GLN D 3 14 ? -36.801 32.681 69.481 1.00 43.92 15 GLN B C 1
ATOM 952 O O . GLN D 3 14 ? -36.949 33.809 68.994 1.00 43.25 15 GLN B O 1
ATOM 958 N N . MET D 3 15 ? -36.606 32.481 70.780 1.00 42.05 16 MET B N 1
ATOM 959 C CA . MET D 3 15 ? -36.534 33.605 71.709 1.00 35.61 16 MET B CA 1
ATOM 960 C C . MET D 3 15 ? -35.394 34.524 71.279 1.00 38.26 16 MET B C 1
ATOM 961 O O . MET D 3 15 ? -35.533 35.753 71.270 1.00 40.48 16 MET B O 1
ATOM 966 N N . LYS D 3 16 ? -34.261 33.921 70.919 1.00 42.98 17 LYS B N 1
ATOM 967 C CA . LYS D 3 16 ? -33.087 34.685 70.494 1.00 41.58 17 LYS B CA 1
ATOM 968 C C . LYS D 3 16 ? -33.425 35.566 69.309 1.00 36.96 17 LYS B C 1
ATOM 969 O O . LYS D 3 16 ? -33.139 36.772 69.303 1.00 34.96 17 LYS B O 1
ATOM 975 N N . LEU D 3 17 ? -34.038 34.962 68.293 1.00 45.36 18 LEU B N 1
ATOM 976 C CA . LEU D 3 17 ? -34.406 35.721 67.099 1.00 48.29 18 LEU B CA 1
ATOM 977 C C . LEU D 3 17 ? -35.393 36.832 67.446 1.00 45.15 18 LEU B C 1
ATOM 978 O O . LEU D 3 17 ? -35.229 37.980 67.025 1.00 46.37 18 LEU B O 1
ATOM 983 N N . GLU D 3 18 ? -36.412 36.505 68.232 1.00 44.63 19 GLU B N 1
ATOM 984 C CA . GLU D 3 18 ? -37.399 37.515 68.591 1.00 38.44 19 GLU B CA 1
ATOM 985 C C . GLU D 3 18 ? -36.753 38.665 69.365 1.00 42.71 19 GLU B C 1
ATOM 986 O O . GLU D 3 18 ? -37.124 39.829 69.184 1.00 47.95 19 GLU B O 1
ATOM 992 N N . ILE D 3 19 ? -35.780 38.350 70.221 1.00 41.46 20 ILE B N 1
ATOM 993 C CA . ILE D 3 19 ? -35.106 39.389 71.007 1.00 40.91 20 ILE B CA 1
ATOM 994 C C . ILE D 3 19 ? -34.230 40.234 70.099 1.00 38.91 20 ILE B C 1
ATOM 995 O O . ILE D 3 19 ? -34.162 41.453 70.248 1.00 41.90 20 ILE B O 1
ATOM 1000 N N . ALA D 3 20 ? -33.555 39.581 69.158 1.00 45.82 21 ALA B N 1
ATOM 1001 C CA . ALA D 3 20 ? -32.698 40.299 68.226 1.00 41.42 21 ALA B CA 1
ATOM 1002 C C . ALA D 3 20 ? -33.554 41.329 67.482 1.00 40.94 21 ALA B C 1
ATOM 1003 O O . ALA D 3 20 ? -33.169 42.495 67.365 1.00 42.11 21 ALA B O 1
ATOM 1005 N N . SER D 3 21 ? -34.723 40.909 67.000 1.00 45.98 22 SER B N 1
ATOM 1006 C CA . SER D 3 21 ? -35.627 41.831 66.293 1.00 52.69 22 SER B CA 1
ATOM 1007 C C . SER D 3 21 ? -36.062 43.018 67.150 1.00 49.66 22 SER B C 1
ATOM 1008 O O . SER D 3 21 ? -35.977 44.164 66.703 1.00 49.26 22 SER B O 1
ATOM 1011 N N . GLU D 3 22 ? -36.523 42.750 68.374 1.00 44.83 23 GLU B N 1
ATOM 1012 C CA . GLU D 3 22 ? -36.947 43.829 69.272 1.00 46.33 23 GLU B CA 1
AT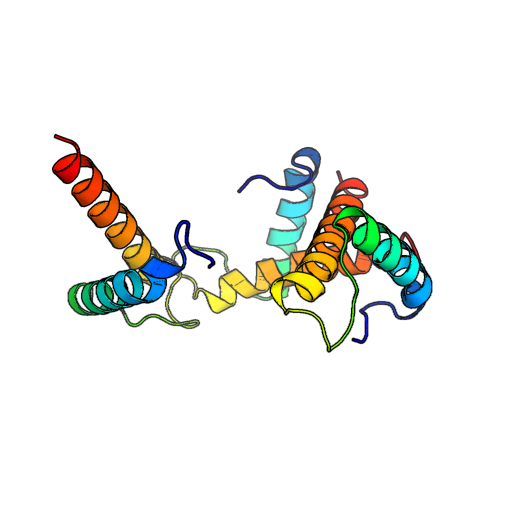OM 1013 C C . GLU D 3 22 ? -35.798 44.799 69.501 1.00 43.71 23 GLU B C 1
ATOM 1014 O O . GLU D 3 22 ? -35.993 46.007 69.560 1.00 49.84 23 GLU B O 1
ATOM 1020 N N . PHE D 3 23 ? -34.592 44.265 69.640 1.00 52.73 24 PHE B N 1
ATOM 1021 C CA . PHE D 3 23 ? -33.433 45.110 69.891 1.00 52.57 24 PHE B CA 1
ATOM 1022 C C . PHE D 3 23 ? -32.907 45.772 68.627 1.00 49.34 24 PHE B C 1
ATOM 1023 O O . PHE D 3 23 ? -32.166 46.747 68.696 1.00 49.01 24 PHE B O 1
ATOM 1031 N N . GLY D 3 24 ? -33.295 45.246 67.474 1.00 53.21 25 GLY B N 1
ATOM 1032 C CA . GLY D 3 24 ? -32.824 45.820 66.231 1.00 52.58 25 GLY B CA 1
ATOM 1033 C C . GLY D 3 24 ? -31.375 45.438 66.007 1.00 58.95 25 GLY B C 1
ATOM 1034 O O . GLY D 3 24 ? -30.642 46.145 65.317 1.00 61.28 25 GLY B O 1
ATOM 1035 N N . VAL D 3 25 ? -30.958 44.322 66.599 1.00 54.87 26 VAL B N 1
ATOM 1036 C CA . VAL D 3 25 ? -29.587 43.847 66.451 1.00 54.67 26 VAL B CA 1
ATOM 1037 C C . VAL D 3 25 ? -29.487 42.686 65.475 1.00 49.84 26 VAL B C 1
ATOM 1038 O O . VAL D 3 25 ? -30.295 41.752 65.511 1.00 46.90 26 VAL B O 1
ATOM 1042 N N . GLN D 3 26 ? -28.498 42.753 64.592 1.00 48.33 27 GLN B N 1
ATOM 1043 C CA . GLN D 3 26 ? -28.269 41.676 63.635 1.00 51.70 27 GLN B CA 1
ATOM 1044 C C . GLN D 3 26 ? -27.126 40.834 64.207 1.00 50.81 27 GLN B C 1
ATOM 1045 O O . GLN D 3 26 ? -26.000 41.309 64.322 1.00 51.90 27 GLN B O 1
ATOM 1051 N N . LEU D 3 27 ? -27.423 39.594 64.576 1.00 46.82 28 LEU B N 1
ATOM 1052 C CA . LEU D 3 27 ? -26.428 38.691 65.138 1.00 46.28 28 LEU B CA 1
ATOM 1053 C C . LEU D 3 27 ? -25.380 38.276 64.103 1.00 51.64 28 LEU B C 1
ATOM 1054 O O . LEU D 3 27 ? -25.731 37.866 63.001 1.00 51.07 28 LEU B O 1
ATOM 1059 N N . GLY D 3 28 ? -24.098 38.381 64.451 1.00 46.37 29 GLY B N 1
ATOM 1060 C CA . GLY D 3 28 ? -23.062 37.985 63.507 1.00 44.98 29 GLY B CA 1
ATOM 1061 C C . GLY D 3 28 ? -21.633 38.278 63.916 1.00 40.62 29 GLY B C 1
ATOM 1062 O O . GLY D 3 28 ? -21.372 39.086 64.822 1.00 40.24 29 GLY B O 1
ATOM 1063 N N . ALA D 3 29 ? -20.697 37.619 63.239 1.00 42.23 30 ALA B N 1
ATOM 1064 C CA . ALA D 3 29 ? -19.264 37.796 63.505 1.00 41.52 30 ALA B CA 1
ATOM 1065 C C . ALA D 3 29 ? -18.817 39.250 63.410 1.00 41.04 30 ALA B C 1
ATOM 1066 O O . ALA D 3 29 ? -17.981 39.700 64.196 1.00 41.95 30 ALA B O 1
ATOM 1068 N N . GLU D 3 30 ? -19.376 39.988 62.454 1.00 44.08 31 GLU B N 1
ATOM 1069 C CA . GLU D 3 30 ? -19.001 41.390 62.281 1.00 46.97 31 GLU B CA 1
ATOM 1070 C C . GLU D 3 30 ? -19.797 42.350 63.161 1.00 44.79 31 GLU B C 1
ATOM 1071 O O . GLU D 3 30 ? -19.642 43.568 63.066 1.00 44.15 31 GLU B O 1
ATOM 1077 N N . THR D 3 31 ? -20.657 41.807 64.010 1.00 38.86 32 THR B N 1
ATOM 1078 C CA . THR D 3 31 ? -21.429 42.648 64.917 1.00 45.38 32 THR B CA 1
ATOM 1079 C C . THR D 3 31 ? -20.592 42.828 66.182 1.00 38.24 32 THR B C 1
ATOM 1080 O O . THR D 3 31 ? -19.836 41.932 66.561 1.00 41.53 32 THR B O 1
ATOM 1084 N N . THR D 3 32 ? -20.708 43.984 66.825 1.00 41.52 33 THR B N 1
ATOM 1085 C CA . THR D 3 32 ? -19.950 44.235 68.048 1.00 39.35 33 THR B CA 1
ATOM 1086 C C . THR D 3 32 ? -20.269 43.183 69.113 1.00 43.22 33 THR B C 1
ATOM 1087 O O . THR D 3 32 ? -21.361 42.616 69.131 1.00 39.65 33 THR B O 1
ATOM 1091 N N . SER D 3 33 ? -19.309 42.937 70.001 1.00 46.91 34 SER B N 1
ATOM 1092 C CA . SER D 3 33 ? -19.489 41.969 71.076 1.00 39.56 34 SER B CA 1
ATOM 1093 C C . SER D 3 33 ? -20.571 42.454 72.034 1.00 33.58 34 SER B C 1
ATOM 1094 O O . SER D 3 33 ? -21.275 41.655 72.655 1.00 34.98 34 SER B O 1
ATOM 1097 N N . ARG D 3 34 ? -20.702 43.768 72.144 1.00 33.63 35 ARG B N 1
ATOM 1098 C CA . ARG D 3 34 ? -21.715 44.359 73.012 1.00 43.33 35 ARG B CA 1
ATOM 1099 C C . ARG D 3 34 ? -23.117 44.117 72.445 1.00 43.58 35 ARG B C 1
ATOM 1100 O O . ARG D 3 34 ? -24.019 43.680 73.161 1.00 42.41 35 ARG B O 1
ATOM 1108 N N . ALA D 3 35 ? -23.300 44.390 71.158 1.00 44.57 36 ALA B N 1
ATOM 1109 C CA . ALA D 3 35 ? -24.601 44.177 70.530 1.00 45.05 36 ALA B CA 1
ATOM 1110 C C . ALA D 3 35 ? -24.980 42.696 70.563 1.00 42.91 36 ALA B C 1
ATOM 1111 O O . ALA D 3 35 ? -26.117 42.342 70.885 1.00 44.28 36 ALA B O 1
ATOM 1113 N N . ASN D 3 36 ? -24.029 41.831 70.229 1.00 40.99 37 ASN B N 1
ATOM 1114 C CA . ASN D 3 36 ? -24.274 40.395 70.249 1.00 37.39 37 ASN B CA 1
ATOM 1115 C C . ASN D 3 36 ? -24.568 39.956 71.679 1.00 37.93 37 ASN B C 1
ATOM 1116 O O . ASN D 3 36 ? -25.496 39.195 71.922 1.00 39.06 37 ASN B O 1
ATOM 1121 N N . GLY D 3 37 ? -23.762 40.440 72.619 1.00 36.65 38 GLY B N 1
ATOM 1122 C CA . GLY D 3 37 ? -23.941 40.073 74.011 1.00 41.30 38 GLY B CA 1
ATOM 1123 C C . GLY D 3 37 ? -25.254 40.543 74.601 1.00 40.32 38 GLY B C 1
ATOM 1124 O O . GLY D 3 37 ? -25.838 39.828 75.403 1.00 42.67 38 GLY B O 1
ATOM 1125 N N . SER D 3 38 ? -25.720 41.729 74.207 1.00 37.16 39 SER B N 1
ATOM 1126 C CA . SER D 3 38 ? -26.972 42.277 74.734 1.00 39.81 39 SER B CA 1
ATOM 1127 C C . SER D 3 38 ? -28.098 41.268 74.622 1.00 42.42 39 SER B C 1
ATOM 1128 O O . SER D 3 38 ? -28.915 41.124 75.528 1.00 40.96 39 SER B O 1
ATOM 1131 N N . VAL D 3 39 ? -28.133 40.559 73.506 1.00 40.98 40 VAL B N 1
ATOM 1132 C CA . VAL D 3 39 ? -29.164 39.561 73.288 1.00 36.04 40 VAL B CA 1
ATOM 1133 C C . VAL D 3 39 ? -29.065 38.401 74.276 1.00 32.56 40 VAL B C 1
ATOM 1134 O O . VAL D 3 39 ? -30.075 37.917 74.781 1.00 40.26 40 VAL B O 1
ATOM 1138 N N . GLY D 3 40 ? -27.851 37.931 74.532 1.00 35.31 41 GLY B N 1
ATOM 1139 C CA . GLY D 3 40 ? -27.688 36.829 75.469 1.00 29.93 41 GLY B CA 1
ATOM 1140 C C . GLY D 3 40 ? -28.135 37.250 76.864 1.00 33.69 41 GLY B C 1
ATOM 1141 O O . GLY D 3 40 ? -28.619 36.429 77.644 1.00 36.56 41 GLY B O 1
ATOM 1142 N N . GLY D 3 41 ? -27.975 38.538 77.160 1.00 34.53 42 GLY B N 1
ATOM 1143 C CA . GLY D 3 41 ? -28.352 39.082 78.457 1.00 40.26 42 GLY B CA 1
ATOM 1144 C C . GLY D 3 41 ? -29.848 39.018 78.681 1.00 42.95 42 GLY B C 1
ATOM 1145 O O . GLY D 3 41 ? -30.299 38.658 79.766 1.00 40.58 42 GLY B O 1
ATOM 1146 N N . GLU D 3 42 ? -30.618 39.379 77.657 1.00 39.10 43 GLU B N 1
ATOM 1147 C CA . GLU D 3 42 ? -32.074 39.330 77.739 1.00 46.60 43 GLU B CA 1
ATOM 1148 C C . GLU D 3 42 ? -32.530 37.897 77.900 1.00 44.48 43 GLU B C 1
ATOM 1149 O O . GLU D 3 42 ? -33.413 37.599 78.715 1.00 48.42 43 GLU B O 1
ATOM 1155 N N . ILE D 3 43 ? -31.931 37.012 77.106 1.00 39.89 44 ILE B N 1
ATOM 1156 C CA . ILE D 3 43 ? -32.286 35.594 77.155 1.00 36.85 44 ILE B CA 1
ATOM 1157 C C . ILE D 3 43 ? -32.157 35.053 78.565 1.00 37.51 44 ILE B C 1
ATOM 1158 O O . ILE D 3 43 ? -33.058 34.376 79.065 1.00 34.99 44 ILE B O 1
ATOM 1163 N N . THR D 3 44 ? -31.035 35.335 79.211 1.00 35.31 45 THR B N 1
ATOM 1164 C CA . THR D 3 44 ? -30.870 34.838 80.566 1.00 37.05 45 THR B CA 1
ATOM 1165 C C . THR D 3 44 ? -31.902 35.463 81.484 1.00 33.05 45 THR B C 1
ATOM 1166 O O . THR D 3 44 ? -32.461 34.7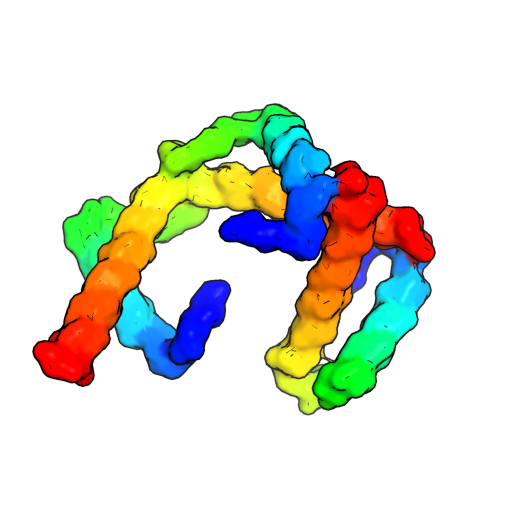90 82.347 1.00 38.61 45 THR B O 1
ATOM 1170 N N . LYS D 3 45 ? -32.164 36.746 81.274 1.00 35.89 46 LYS B N 1
ATOM 1171 C CA . LYS D 3 45 ? -33.129 37.482 82.074 1.00 35.02 46 LYS B CA 1
ATOM 1172 C C . LYS D 3 45 ? -34.524 36.888 81.974 1.00 46.52 46 LYS B C 1
ATOM 1173 O O . LYS D 3 45 ? -35.180 36.654 82.993 1.00 38.83 46 LYS B O 1
ATOM 1179 N N . ARG D 3 46 ? -34.989 36.652 80.752 1.00 38.63 47 ARG B N 1
ATOM 1180 C CA . ARG D 3 46 ? -36.320 36.089 80.596 1.00 46.63 47 ARG B CA 1
ATOM 1181 C C . ARG D 3 46 ? -36.386 34.671 81.161 1.00 45.31 47 ARG B C 1
ATOM 1182 O O . ARG D 3 46 ? -37.352 34.316 81.825 1.00 52.11 47 ARG B O 1
ATOM 1190 N N . LEU D 3 47 ? -35.352 33.872 80.915 1.00 41.89 48 LEU B N 1
ATOM 1191 C CA . LEU D 3 47 ? -35.335 32.511 81.409 1.00 38.81 48 LEU B CA 1
ATOM 1192 C C . LEU D 3 47 ? -35.410 32.457 82.927 1.00 41.02 48 LEU B C 1
ATOM 1193 O O . LEU D 3 47 ? -36.119 31.625 83.486 1.00 43.60 48 LEU B O 1
ATOM 1198 N N . VAL D 3 48 ? -34.665 33.332 83.592 1.00 44.55 49 VAL B N 1
ATOM 1199 C CA . VAL D 3 48 ? -34.674 33.384 85.047 1.00 40.66 49 VAL B CA 1
ATOM 1200 C C . VAL D 3 48 ? -36.043 33.834 85.561 1.00 44.55 49 VAL B C 1
ATOM 1201 O O . VAL D 3 48 ? -36.484 33.412 86.633 1.00 43.15 49 VAL B O 1
ATOM 1205 N N . ARG D 3 49 ? -36.697 34.706 84.799 1.00 42.01 50 ARG B N 1
ATOM 1206 C CA . ARG D 3 49 ? -38.006 35.208 85.168 1.00 46.33 50 ARG B CA 1
ATOM 1207 C C . ARG D 3 49 ? -39.002 34.060 85.103 1.00 54.19 50 ARG B C 1
ATOM 1208 O O . ARG D 3 49 ? -39.764 33.827 86.043 1.00 55.31 50 ARG B O 1
ATOM 1216 N N . LEU D 3 50 ? -38.987 33.338 83.989 1.00 50.31 51 LEU B N 1
ATOM 1217 C CA . LEU D 3 50 ? -39.886 32.213 83.816 1.00 53.34 51 LEU B CA 1
ATOM 1218 C C . LEU D 3 50 ? -39.694 31.190 84.918 1.00 50.47 51 LEU B C 1
ATOM 1219 O O . LEU D 3 50 ? -40.662 30.658 85.451 1.00 56.61 51 LEU B O 1
ATOM 1224 N N . ALA D 3 51 ? -38.445 30.910 85.266 1.00 43.89 52 ALA B N 1
ATOM 1225 C CA . ALA D 3 51 ? -38.193 29.923 86.303 1.00 44.48 52 ALA B CA 1
ATOM 1226 C C . ALA D 3 51 ? -38.716 30.373 87.672 1.00 49.99 52 ALA B C 1
ATOM 1227 O O . ALA D 3 51 ? -39.220 29.551 88.434 1.00 49.93 52 ALA B O 1
ATOM 1229 N N . GLN D 3 52 ? -38.605 31.666 87.976 1.00 38.83 53 GLN B N 1
ATOM 1230 C CA . GLN D 3 52 ? -39.067 32.185 89.257 1.00 51.66 53 GLN B CA 1
ATOM 1231 C C . GLN D 3 52 ? -40.589 32.169 89.330 1.00 56.76 53 GLN B C 1
ATOM 1232 O O . GLN D 3 52 ? -41.169 32.014 90.401 1.00 61.86 53 GLN B O 1
ATOM 1238 N N . GLN D 3 53 ? -41.237 32.328 88.186 1.00 65.92 54 GLN B N 1
ATOM 1239 C CA . GLN D 3 53 ? -42.689 32.318 88.154 1.00 65.10 54 GLN B CA 1
ATOM 1240 C C . GLN D 3 53 ? -43.226 30.900 88.327 1.00 67.88 54 GLN B C 1
ATOM 1241 O O . GLN D 3 53 ? -44.019 30.639 89.230 1.00 72.06 54 GLN B O 1
ATOM 1247 N N . ASN D 3 54 ? -42.779 29.982 87.478 1.00 66.19 55 ASN B N 1
ATOM 1248 C CA . ASN D 3 54 ? -43.238 28.601 87.550 1.00 73.71 55 ASN B CA 1
ATOM 1249 C C . ASN D 3 54 ? -42.568 27.882 88.710 1.00 75.18 55 ASN B C 1
ATOM 1250 O O . ASN D 3 54 ? -42.281 26.687 88.646 1.00 74.90 55 ASN B O 1
ATOM 1255 N N . MET D 3 55 ? -42.327 28.624 89.778 1.00 79.10 56 MET B N 1
ATOM 1256 C CA . MET D 3 55 ? -41.683 28.071 90.954 1.00 81.04 56 MET B CA 1
ATOM 1257 C C . MET D 3 55 ? -42.404 28.611 92.174 1.00 81.79 56 MET B C 1
ATOM 1258 O O . MET D 3 55 ? -42.181 28.153 93.294 1.00 78.86 56 MET B O 1
ATOM 1263 N N . GLY D 3 56 ? -43.278 29.586 91.935 1.00 82.00 57 GLY B N 1
ATOM 1264 C CA . GLY D 3 56 ? -44.047 30.189 93.007 1.00 85.05 57 GLY B CA 1
ATOM 1265 C C . GLY D 3 56 ? -43.432 31.491 93.475 1.00 89.24 57 GLY B C 1
ATOM 1266 O O . GLY D 3 56 ? -44.057 32.554 93.271 1.00 87.21 57 GLY B O 1
ATOM 1267 N N . ALA E 3 1 ? -5.858 15.658 59.580 1.00 94.99 2 ALA C N 1
ATOM 1268 C CA . ALA E 3 1 ? -5.574 15.754 61.042 1.00 99.58 2 ALA C CA 1
ATOM 1269 C C . ALA E 3 1 ? -4.141 16.223 61.299 1.00 102.25 2 ALA C C 1
ATOM 1270 O O . ALA E 3 1 ? -3.537 15.876 62.318 1.00 105.07 2 ALA C O 1
ATOM 1272 N N . LYS E 3 2 ? -3.606 17.014 60.369 1.00 102.67 3 LYS C N 1
ATOM 1273 C CA . LYS E 3 2 ? -2.247 17.537 60.480 1.00 98.26 3 LYS C CA 1
ATOM 1274 C C . LYS E 3 2 ? -2.102 18.355 61.760 1.00 95.97 3 LYS C C 1
ATOM 1275 O O . LYS E 3 2 ? -3.067 18.956 62.233 1.00 95.84 3 LYS C O 1
ATOM 1281 N N . LEU E 3 3 ? -0.897 18.377 62.318 1.00 92.89 4 LEU C N 1
ATOM 1282 C CA . LEU E 3 3 ? -0.647 19.108 63.557 1.00 93.60 4 LEU C CA 1
ATOM 1283 C C . LEU E 3 3 ? 0.253 20.318 63.319 1.00 92.64 4 LEU C C 1
ATOM 1284 O O . LEU E 3 3 ? 0.774 20.513 62.215 1.00 85.73 4 LEU C O 1
ATOM 1289 N N . LEU E 3 4 ? 0.420 21.140 64.351 1.00 92.06 5 LEU C N 1
ATOM 1290 C CA . LEU E 3 4 ? 1.287 22.304 64.238 1.00 93.58 5 LEU C CA 1
ATOM 1291 C C . LEU E 3 4 ? 2.701 21.740 64.111 1.00 91.56 5 LEU C C 1
ATOM 1292 O O . LEU E 3 4 ? 3.493 22.186 63.280 1.00 94.70 5 LEU C O 1
ATOM 1297 N N . ILE E 3 5 ? 2.997 20.740 64.937 1.00 85.77 6 ILE C N 1
ATOM 1298 C CA . ILE E 3 5 ? 4.295 20.082 64.928 1.00 86.42 6 ILE C CA 1
ATOM 1299 C C . ILE E 3 5 ? 4.096 18.597 64.631 1.00 87.56 6 ILE C C 1
ATOM 1300 O O . ILE E 3 5 ? 3.735 17.822 65.518 1.00 87.26 6 ILE C O 1
ATOM 1305 N N . PRO E 3 6 ? 4.333 18.178 63.376 1.00 88.92 7 PRO C N 1
ATOM 1306 C CA . PRO E 3 6 ? 4.165 16.770 63.003 1.00 89.42 7 PRO C CA 1
ATOM 1307 C C . PRO E 3 6 ? 5.016 15.818 63.839 1.00 89.10 7 PRO C C 1
ATOM 1308 O O . PRO E 3 6 ? 4.631 14.674 64.083 1.00 88.65 7 PRO C O 1
ATOM 1312 N N . GLN E 3 7 ? 6.172 16.299 64.282 1.00 95.63 8 GLN C N 1
ATOM 1313 C CA . GLN E 3 7 ? 7.077 15.492 65.097 1.00 98.94 8 GLN C CA 1
ATOM 1314 C C . GLN E 3 7 ? 6.402 15.020 66.387 1.00 98.04 8 GLN C C 1
ATOM 1315 O O . GLN E 3 7 ? 6.880 14.097 67.050 1.00 98.49 8 GLN C O 1
ATOM 1321 N N . ALA E 3 8 ? 5.286 15.655 66.734 1.00 96.50 9 ALA C N 1
ATOM 1322 C CA . ALA E 3 8 ? 4.551 15.302 67.943 1.00 94.18 9 ALA C CA 1
ATOM 1323 C C . ALA E 3 8 ? 3.541 14.186 67.686 1.00 91.99 9 ALA C C 1
ATOM 1324 O O . ALA E 3 8 ? 2.858 13.735 68.609 1.00 88.97 9 ALA C O 1
ATOM 1326 N N . ALA E 3 9 ? 3.448 13.746 66.433 1.00 90.83 10 ALA C N 1
ATOM 1327 C CA . ALA E 3 9 ? 2.514 12.685 66.056 1.00 89.50 10 ALA C CA 1
ATOM 1328 C C . ALA E 3 9 ? 2.587 11.525 67.043 1.00 90.86 10 ALA C C 1
ATOM 1329 O O . ALA E 3 9 ? 1.561 11.017 67.501 1.00 87.88 10 ALA C O 1
ATOM 1331 N N . SER E 3 10 ? 3.810 11.118 67.367 1.00 93.95 11 SER C N 1
ATOM 1332 C CA . SER E 3 10 ? 4.039 10.024 68.300 1.00 92.61 11 SER C CA 1
ATOM 1333 C C . SER E 3 10 ? 3.467 10.349 69.675 1.00 89.77 11 SER C C 1
ATOM 1334 O O . SER E 3 10 ? 2.729 9.556 70.255 1.00 94.01 11 SER C O 1
ATOM 1337 N N . ALA E 3 11 ? 3.814 11.525 70.184 1.00 89.33 12 ALA C N 1
ATOM 1338 C CA . ALA E 3 11 ? 3.359 11.972 71.495 1.00 89.84 12 ALA C CA 1
ATOM 1339 C C . ALA E 3 11 ? 1.843 11.884 71.662 1.00 91.72 12 ALA C C 1
ATOM 1340 O O . ALA E 3 11 ? 1.342 11.076 72.447 1.00 89.01 12 ALA C O 1
ATOM 1342 N N . ILE E 3 12 ? 1.117 12.721 70.928 1.00 95.68 13 ILE C N 1
ATOM 1343 C CA . ILE E 3 12 ? -0.341 12.732 71.008 1.00 95.79 13 ILE C CA 1
ATOM 1344 C C . ILE E 3 12 ? -0.904 11.326 70.829 1.00 95.74 13 ILE C C 1
ATOM 1345 O O . ILE E 3 12 ? -1.850 10.934 71.512 1.00 91.55 13 ILE C O 1
ATOM 1350 N N . GLU E 3 13 ? -0.310 10.572 69.908 1.00 97.05 14 GLU C N 1
ATOM 1351 C CA . GLU E 3 13 ? -0.743 9.209 69.635 1.00 96.14 14 GLU C CA 1
ATOM 1352 C C . GLU E 3 13 ? -0.837 8.416 70.929 1.00 94.94 14 GLU C C 1
ATOM 1353 O O . GLU E 3 13 ? -1.773 7.640 71.127 1.00 96.25 14 GLU C O 1
ATOM 1359 N N . GLN E 3 14 ? 0.131 8.619 71.816 1.00 92.27 15 GLN C N 1
ATOM 1360 C CA . GLN E 3 14 ? 0.140 7.910 73.085 1.00 92.79 15 GLN C CA 1
ATOM 1361 C C . GLN E 3 14 ? -0.975 8.437 73.972 1.00 94.20 15 GLN C C 1
ATOM 1362 O O . GLN E 3 14 ? -1.763 7.665 74.522 1.00 94.33 15 GLN C O 1
ATOM 1368 N N . MET E 3 15 ? -1.037 9.759 74.100 1.00 95.19 16 MET C N 1
ATOM 1369 C CA . MET E 3 15 ? -2.047 10.403 74.932 1.00 94.60 16 MET C CA 1
ATOM 1370 C C . MET E 3 15 ? -3.453 10.095 74.426 1.00 94.79 16 MET C C 1
ATOM 1371 O O . MET E 3 15 ? -4.406 10.013 75.207 1.00 92.56 16 MET C O 1
ATOM 1376 N N . LYS E 3 16 ? -3.575 9.917 73.114 1.00 93.74 17 LYS C N 1
ATOM 1377 C CA . LYS E 3 16 ? -4.864 9.614 72.507 1.00 94.38 17 LYS C CA 1
ATOM 1378 C C . LYS E 3 16 ? -5.413 8.285 73.032 1.00 96.21 17 LYS C C 1
ATOM 1379 O O . LYS E 3 16 ? -6.494 8.243 73.625 1.00 96.94 17 LYS C O 1
ATOM 1385 N N . LEU E 3 17 ? -4.664 7.205 72.819 1.00 94.91 18 LEU C N 1
ATOM 1386 C CA . LEU E 3 17 ? -5.080 5.880 73.277 1.00 94.06 18 LEU C CA 1
ATOM 1387 C C . LEU E 3 17 ? -5.315 5.890 74.783 1.00 94.55 18 LEU C C 1
ATOM 1388 O O . LEU E 3 17 ? -6.195 5.195 75.299 1.00 97.08 18 LEU C O 1
ATOM 1393 N N . GLU E 3 18 ? -4.515 6.686 75.481 1.00 93.05 19 GLU C N 1
ATOM 1394 C CA . GLU E 3 18 ? -4.618 6.818 76.925 1.00 92.48 19 GLU C CA 1
ATOM 1395 C C . GLU E 3 18 ? -6.006 7.302 77.323 1.00 91.76 19 GLU C C 1
ATOM 1396 O O . GLU E 3 18 ? -6.712 6.636 78.078 1.00 94.15 19 GLU C O 1
ATOM 1402 N N . ILE E 3 19 ? -6.390 8.466 76.807 1.00 93.62 20 ILE C N 1
ATOM 1403 C CA . ILE E 3 19 ? -7.690 9.057 77.111 1.00 89.85 20 ILE C CA 1
ATOM 1404 C C . ILE E 3 19 ? -8.847 8.180 76.635 1.00 86.76 20 ILE C C 1
ATOM 1405 O O . ILE E 3 19 ? -9.882 8.095 77.298 1.00 79.66 20 ILE C O 1
ATOM 1410 N N . ALA E 3 20 ? -8.665 7.534 75.486 1.00 84.50 21 ALA C N 1
ATOM 1411 C CA . ALA E 3 20 ? -9.694 6.666 74.920 1.00 85.06 21 ALA C CA 1
ATOM 14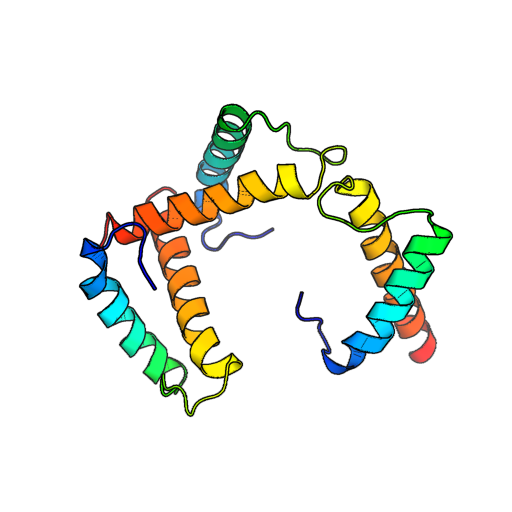12 C C . ALA E 3 20 ? -10.216 5.690 75.969 1.00 88.70 21 ALA C C 1
ATOM 1413 O O . ALA E 3 20 ? -11.394 5.718 76.330 1.00 91.45 21 ALA C O 1
ATOM 1415 N N . SER E 3 21 ? -9.330 4.830 76.458 1.00 89.26 22 SER C N 1
ATOM 1416 C CA . SER E 3 21 ? -9.708 3.852 77.464 1.00 89.39 22 SER C CA 1
ATOM 1417 C C . SER E 3 21 ? -10.230 4.516 78.737 1.00 89.58 22 SER C C 1
ATOM 1418 O O . SER E 3 21 ? -11.137 3.996 79.384 1.00 91.17 22 SER C O 1
ATOM 1421 N N . GLU E 3 22 ? -9.669 5.666 79.096 1.00 88.38 23 GLU C N 1
ATOM 1422 C CA . GLU E 3 22 ? -10.113 6.366 80.297 1.00 88.98 23 GLU C CA 1
ATOM 1423 C C . GLU E 3 22 ? -11.610 6.656 80.246 1.00 89.76 23 GLU C C 1
ATOM 1424 O O . GLU E 3 22 ? -12.331 6.395 81.208 1.00 85.55 23 GLU C O 1
ATOM 1430 N N . PHE E 3 23 ? -12.074 7.201 79.124 1.00 93.29 24 PHE C N 1
ATOM 1431 C CA . PHE E 3 23 ? -13.491 7.506 78.953 1.00 94.32 24 PHE C CA 1
ATOM 1432 C C . PHE E 3 23 ? -14.228 6.277 78.428 1.00 95.78 24 PHE C C 1
ATOM 1433 O O . PHE E 3 23 ? -15.459 6.248 78.385 1.00 92.14 24 PHE C O 1
ATOM 1441 N N . GLY E 3 24 ? -13.463 5.263 78.031 1.00 93.56 25 GLY C N 1
ATOM 1442 C CA . GLY E 3 24 ? -14.059 4.046 77.514 1.00 91.70 25 GLY C CA 1
ATOM 1443 C C . GLY E 3 24 ? -14.694 4.277 76.159 1.00 90.24 25 GLY C C 1
ATOM 1444 O O . GLY E 3 24 ? -15.882 4.015 75.966 1.00 86.32 25 GLY C O 1
ATOM 1445 N N . VAL E 3 25 ? -13.896 4.772 75.219 1.00 86.62 26 VAL C N 1
ATOM 1446 C CA . VAL E 3 25 ? -14.379 5.048 73.874 1.00 87.66 26 VAL C CA 1
ATOM 1447 C C . VAL E 3 25 ? -13.524 4.366 72.810 1.00 89.46 26 VAL C C 1
ATOM 1448 O O . VAL E 3 25 ? -12.301 4.266 72.939 1.00 85.67 26 VAL C O 1
ATOM 1452 N N . GLN E 3 26 ? -14.181 3.901 71.754 1.00 91.56 27 GLN C N 1
ATOM 1453 C CA . GLN E 3 26 ? -13.498 3.226 70.660 1.00 94.91 27 GLN C CA 1
ATOM 1454 C C . GLN E 3 26 ? -13.438 4.150 69.451 1.00 96.21 27 GLN C C 1
ATOM 1455 O O . GLN E 3 26 ? -14.410 4.275 68.705 1.00 96.18 27 GLN C O 1
ATOM 1461 N N . LEU E 3 27 ? -12.296 4.803 69.262 1.00 97.70 28 LEU C N 1
ATOM 1462 C CA . LEU E 3 27 ? -12.130 5.717 68.139 1.00 97.24 28 LEU C CA 1
ATOM 1463 C C . LEU E 3 27 ? -12.309 5.013 66.802 1.00 96.69 28 LEU C C 1
ATOM 1464 O O . LEU E 3 27 ? -11.371 4.419 66.266 1.00 94.31 28 LEU C O 1
ATOM 1469 N N . GLY E 3 28 ? -13.524 5.088 66.269 1.00 93.76 29 GLY C N 1
ATOM 1470 C CA . GLY E 3 28 ? -13.816 4.465 64.994 1.00 89.90 29 GLY C CA 1
ATOM 1471 C C . GLY E 3 28 ? -15.008 5.113 64.320 1.00 88.23 29 GLY C C 1
ATOM 1472 O O . GLY E 3 28 ? -15.920 5.600 64.990 1.00 84.30 29 GLY C O 1
ATOM 1473 N N . ALA E 3 29 ? -14.997 5.116 62.991 1.00 88.87 30 ALA C N 1
ATOM 1474 C CA . ALA E 3 29 ? -16.081 5.700 62.212 1.00 89.84 30 ALA C CA 1
ATOM 1475 C C . ALA E 3 29 ? -17.427 5.076 62.570 1.00 90.53 30 ALA C C 1
ATOM 1476 O O . ALA E 3 29 ? -18.480 5.626 62.248 1.00 92.34 30 ALA C O 1
ATOM 1478 N N . GLU E 3 30 ? -17.391 3.927 63.238 1.00 90.07 31 GLU C N 1
ATOM 1479 C CA . GLU E 3 30 ? -18.617 3.246 63.633 1.00 92.78 31 GLU C CA 1
ATOM 1480 C C . GLU E 3 30 ? -19.091 3.76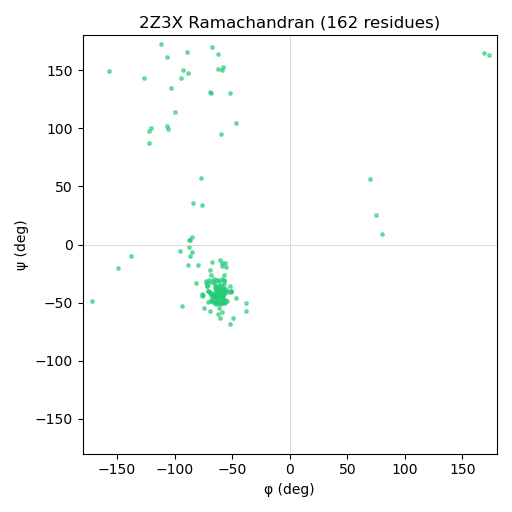0 64.986 1.00 92.40 31 GLU C C 1
ATOM 1481 O O . GLU E 3 30 ? -20.074 3.263 65.537 1.00 92.47 31 GLU C O 1
ATOM 1487 N N . THR E 3 31 ? -18.391 4.758 65.517 1.00 91.39 32 THR C N 1
ATOM 1488 C CA . THR E 3 31 ? -18.748 5.333 66.812 1.00 88.73 32 THR C CA 1
ATOM 1489 C C . THR E 3 31 ? -19.380 6.715 66.646 1.00 86.05 32 THR C C 1
ATOM 1490 O O . THR E 3 31 ? -19.226 7.354 65.602 1.00 79.64 32 THR C O 1
ATOM 1494 N N . THR E 3 32 ? -20.088 7.173 67.676 1.00 81.32 33 THR C N 1
ATOM 1495 C CA . THR E 3 32 ? -20.750 8.475 67.625 1.00 86.60 33 THR C CA 1
ATOM 1496 C C . THR E 3 32 ? -19.755 9.633 67.580 1.00 87.69 33 THR C C 1
ATOM 1497 O O . THR E 3 32 ? -18.550 9.443 67.764 1.00 87.21 33 THR C O 1
ATOM 1501 N N . SER E 3 33 ? -20.264 10.832 67.320 1.00 86.49 34 SER C N 1
ATOM 1502 C CA . SER E 3 33 ? -19.419 12.016 67.262 1.00 85.49 34 SER C CA 1
ATOM 1503 C C . SER E 3 33 ? -19.068 12.442 68.681 1.00 83.87 34 SER C C 1
ATOM 1504 O O . SER E 3 33 ? -17.916 12.759 68.976 1.00 86.12 34 SER C O 1
ATOM 1507 N N . ARG E 3 34 ? -20.064 12.439 69.561 1.00 75.63 35 ARG C N 1
ATOM 1508 C CA . ARG E 3 34 ? -19.845 12.822 70.950 1.00 81.40 35 ARG C CA 1
ATOM 1509 C C . ARG E 3 34 ? -18.829 11.889 71.609 1.00 84.07 35 ARG C C 1
ATOM 1510 O O . ARG E 3 34 ? -18.313 12.184 72.686 1.00 88.51 35 ARG C O 1
ATOM 1518 N N . ALA E 3 35 ? -18.542 10.768 70.952 1.00 84.30 36 ALA C N 1
ATOM 1519 C CA . ALA E 3 35 ? -17.585 9.797 71.472 1.00 81.81 36 ALA C CA 1
ATOM 1520 C C . ALA E 3 35 ? -16.195 10.065 70.913 1.00 77.81 36 ALA C C 1
ATOM 1521 O O . ALA E 3 35 ? -15.229 10.187 71.663 1.00 78.56 36 ALA C O 1
ATOM 1523 N N . ASN E 3 36 ? -16.097 10.156 69.592 1.00 76.74 37 ASN C N 1
ATOM 1524 C CA . ASN E 3 36 ? -14.817 10.415 68.948 1.00 82.09 37 ASN C CA 1
ATOM 1525 C C . ASN E 3 36 ? -14.330 11.826 69.252 1.00 85.08 37 ASN C C 1
ATOM 1526 O O . ASN E 3 36 ? -13.128 12.097 69.230 1.00 86.66 37 ASN C O 1
ATOM 1531 N N . GLY E 3 37 ? -15.274 12.719 69.532 1.00 84.57 38 GLY C N 1
ATOM 1532 C CA . GLY E 3 37 ? -14.928 14.096 69.824 1.00 83.04 38 GLY C CA 1
ATOM 1533 C C . GLY E 3 37 ? -14.486 14.320 71.256 1.00 82.76 38 GLY C C 1
ATOM 1534 O O . GLY E 3 37 ? -13.635 15.172 71.521 1.00 83.10 38 GLY C O 1
ATOM 1535 N N . SER E 3 38 ? -15.060 13.559 72.182 1.00 76.04 39 SER C N 1
ATOM 1536 C CA . SER E 3 38 ? -14.716 13.692 73.592 1.00 75.92 39 SER C CA 1
ATOM 1537 C C . SER E 3 38 ? -13.221 13.474 73.788 1.00 77.21 39 SER C C 1
ATOM 1538 O O . SER E 3 38 ? -12.611 14.059 74.681 1.00 77.42 39 SER C O 1
ATOM 1541 N N . VAL E 3 39 ? -12.641 12.628 72.942 1.00 75.60 40 VAL C N 1
ATOM 1542 C CA . VAL E 3 39 ? -11.219 12.324 73.010 1.00 78.60 40 VAL C CA 1
ATOM 1543 C C . VAL E 3 39 ? -10.402 13.544 72.599 1.00 80.34 40 VAL C C 1
ATOM 1544 O O . VAL E 3 39 ? -9.559 14.021 73.360 1.00 86.86 40 VAL C O 1
ATOM 1548 N N . GLY E 3 40 ? -10.653 14.043 71.391 1.00 76.43 41 GLY C N 1
ATOM 1549 C CA . GLY E 3 40 ? -9.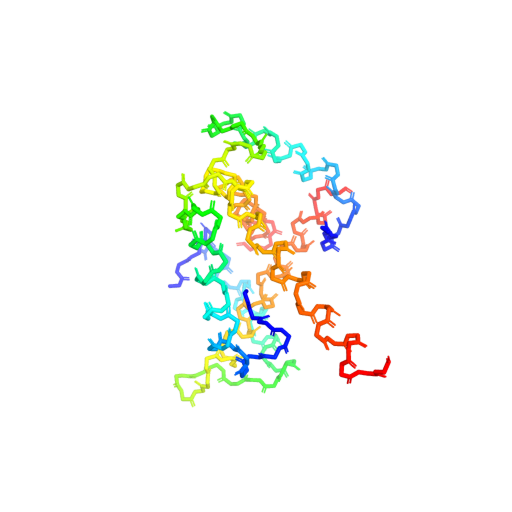937 15.210 70.911 1.00 69.19 41 GLY C CA 1
ATOM 1550 C C . GLY E 3 40 ? -10.109 16.380 71.863 1.00 65.43 41 GLY C C 1
ATOM 1551 O O . GLY E 3 40 ? -9.253 17.261 71.940 1.00 60.14 41 GLY C O 1
ATOM 1552 N N . GLY E 3 41 ? -11.222 16.380 72.593 1.00 63.57 42 GLY C N 1
ATOM 1553 C CA . GLY E 3 41 ? -11.498 17.442 73.540 1.00 66.46 42 GLY C CA 1
ATOM 1554 C C . GLY E 3 41 ? -10.553 17.386 74.721 1.00 72.23 42 GLY C C 1
ATOM 1555 O O . GLY E 3 41 ? -10.067 18.416 75.190 1.00 72.35 42 GLY C O 1
ATOM 1556 N N . GLU E 3 42 ? -10.286 16.177 75.205 1.00 72.17 43 GLU C N 1
ATOM 1557 C CA . GLU E 3 42 ? -9.384 15.997 76.336 1.00 69.26 43 GLU C CA 1
ATOM 1558 C C . GLU E 3 42 ? -7.946 16.238 75.918 1.00 62.90 43 GLU C C 1
ATOM 1559 O O . GLU E 3 42 ? -7.132 16.731 76.700 1.00 63.07 43 GLU C O 1
ATOM 1565 N N . ILE E 3 43 ? -7.637 15.885 74.678 1.00 59.66 44 ILE C N 1
ATOM 1566 C CA . ILE E 3 43 ? -6.293 16.065 74.161 1.00 65.76 44 ILE C CA 1
ATOM 1567 C C . ILE E 3 43 ? -5.932 17.544 74.152 1.00 68.67 44 ILE C C 1
ATOM 1568 O O . ILE E 3 43 ? -4.858 17.937 74.607 1.00 75.45 44 ILE C O 1
ATOM 1573 N N . THR E 3 44 ? -6.838 18.363 73.634 1.00 65.21 45 THR C N 1
ATOM 1574 C CA . THR E 3 44 ? -6.604 19.795 73.565 1.00 60.48 45 THR C CA 1
ATOM 1575 C C . THR E 3 44 ? -6.536 20.367 74.974 1.00 56.78 45 THR C C 1
ATOM 1576 O O . THR E 3 44 ? -5.645 21.151 75.293 1.00 57.45 45 THR C O 1
ATOM 1580 N N . LYS E 3 45 ? -7.476 19.956 75.815 1.00 54.05 46 LYS C N 1
ATOM 1581 C CA . LYS E 3 45 ? -7.526 20.418 77.192 1.00 57.70 46 LYS C CA 1
ATOM 1582 C C . LYS E 3 45 ? -6.203 20.164 77.916 1.00 64.57 46 LYS C C 1
ATOM 1583 O O . LYS E 3 45 ? -5.736 20.999 78.692 1.00 71.74 46 LYS C O 1
ATOM 1589 N N . ARG E 3 46 ? -5.602 19.007 77.666 1.00 69.87 47 ARG C N 1
ATOM 1590 C CA . ARG E 3 46 ? -4.349 18.662 78.321 1.00 69.18 47 ARG C CA 1
ATOM 1591 C C . ARG E 3 46 ? -3.173 19.421 77.739 1.00 69.84 47 ARG C C 1
ATOM 1592 O O . ARG E 3 46 ? -2.329 19.922 78.483 1.00 70.60 47 ARG C O 1
ATOM 1600 N N . LEU E 3 47 ? -3.112 19.517 76.413 1.00 61.86 48 LEU C N 1
ATOM 1601 C CA . LEU E 3 47 ? -2.025 20.252 75.786 1.00 55.87 48 LEU C CA 1
ATOM 1602 C C . LEU E 3 47 ? -2.023 21.684 76.319 1.00 59.76 48 LEU C C 1
ATOM 1603 O O . LEU E 3 47 ? -0.969 22.238 76.629 1.00 57.88 48 LEU C O 1
ATOM 1608 N N . VAL E 3 48 ? -3.207 22.277 76.442 1.00 58.94 49 VAL C N 1
ATOM 1609 C CA . VAL E 3 48 ? -3.317 23.639 76.942 1.00 57.62 49 VAL C CA 1
ATOM 1610 C C . VAL E 3 48 ? -2.837 23.706 78.382 1.00 59.22 49 VAL C C 1
ATOM 1611 O O . VAL E 3 48 ? -2.003 24.537 78.725 1.00 54.50 49 VAL C O 1
ATOM 1615 N N . ARG E 3 49 ? -3.371 22.825 79.221 1.00 66.94 50 ARG C N 1
ATOM 1616 C CA . ARG E 3 49 ? -2.994 22.781 80.629 1.00 68.54 50 ARG C CA 1
ATOM 1617 C C . ARG E 3 49 ? -1.479 22.671 80.819 1.00 70.41 50 ARG C C 1
ATOM 1618 O O . ARG E 3 49 ? -0.908 23.319 81.696 1.00 65.04 50 ARG C O 1
ATOM 1626 N N . LEU E 3 50 ? -0.829 21.857 79.993 1.00 66.92 51 LEU C N 1
ATOM 1627 C CA . LEU E 3 50 ? 0.612 21.689 80.090 1.00 72.10 51 LEU C CA 1
ATOM 1628 C C . LEU E 3 50 ? 1.309 22.988 79.692 1.00 71.50 51 LEU C C 1
ATOM 1629 O O . LEU E 3 50 ? 2.205 23.464 80.389 1.00 71.18 51 LEU C O 1
ATOM 1634 N N . ALA E 3 51 ? 0.892 23.565 78.573 1.00 68.74 52 ALA C N 1
ATOM 1635 C CA . ALA E 3 51 ? 1.491 24.807 78.105 1.00 62.73 52 ALA C CA 1
ATOM 1636 C C . ALA E 3 51 ? 1.324 25.910 79.151 1.00 62.16 52 ALA C C 1
ATOM 1637 O O . ALA E 3 51 ? 2.232 26.716 79.357 1.00 52.11 52 ALA C O 1
ATOM 1639 N N . GLN E 3 52 ? 0.169 25.950 79.812 1.00 60.96 53 GLN C N 1
ATOM 1640 C CA . GLN E 3 52 ? -0.064 26.965 80.838 1.00 68.96 53 GLN C CA 1
ATOM 1641 C C . GLN E 3 52 ? 0.816 26.704 82.052 1.00 70.03 53 GLN C C 1
ATOM 1642 O O . GLN E 3 52 ? 1.093 27.606 82.843 1.00 75.44 53 GLN C O 1
ATOM 1648 N N . GLN E 3 53 ? 1.251 25.458 82.196 1.00 69.47 54 GLN C N 1
ATOM 1649 C CA . GLN E 3 53 ? 2.108 25.081 83.306 1.00 69.64 54 GLN C CA 1
ATOM 1650 C C . GLN E 3 53 ? 3.532 25.566 83.067 1.00 69.98 54 GLN C C 1
ATOM 1651 O O . GLN E 3 53 ? 4.173 26.082 83.978 1.00 65.40 54 GLN C O 1
ATOM 1657 N N . ASN E 3 54 ? 4.018 25.415 81.838 1.00 70.07 55 ASN C N 1
ATOM 1658 C CA . ASN E 3 54 ? 5.367 25.848 81.501 1.00 72.14 55 ASN C CA 1
ATOM 1659 C C . ASN E 3 54 ? 5.429 27.336 81.151 1.00 77.11 55 ASN C C 1
ATOM 1660 O O . ASN E 3 54 ? 6.190 27.749 80.275 1.00 84.97 55 ASN C O 1
ATOM 1665 N N . MET E 3 55 ? 4.618 28.136 81.837 1.00 80.46 56 MET C N 1
ATOM 1666 C CA . MET E 3 55 ? 4.586 29.584 81.629 1.00 80.15 56 MET C CA 1
ATOM 1667 C C . MET E 3 55 ? 4.215 30.284 82.928 1.00 83.63 56 MET C C 1
ATOM 1668 O O . MET E 3 55 ? 4.480 31.475 83.101 1.00 82.05 56 MET C O 1
ATOM 1673 N N . GLY E 3 56 ? 3.594 29.536 83.835 1.00 85.36 57 GLY C N 1
ATOM 1674 C CA . GLY E 3 56 ? 3.195 30.097 85.112 1.00 92.10 57 GLY C CA 1
ATOM 1675 C C . GLY E 3 56 ? 4.385 30.376 86.013 1.00 95.48 57 GLY C C 1
ATOM 1676 O O . GLY E 3 56 ? 4.534 29.662 87.029 1.00 97.20 57 GLY C O 1
#

Secondary structure (DSSP, 8-state):
---SSGGGHHHHHHHHHHHHHHHT---STTSBHHHHHHHHHHHHHHHHHHHHHTT-/---SSGGGHHHHHHHHHHHHHHHT---STTSBHHHHHHHHHHHHHHHHHHHHHTT-/---SSGGGHHHHHHHHHHHHHHHT---STTS-HHHHHHHHHHHHHHHHHHHHHTT-

Radius of gyration: 19.93 Å; Cα contacts (8 Å, |Δi|>4): 145; chains: 3; bounding box: 52×45×32 Å

Sequence (168 aa):
AKLLIPQAASAIEQMKLEIASEFGVQLGAETTSRANGSVGGEITKRLVRLAQQNMGAKLLIPQAASAIEQMKLEIASEFGVQLGAETTSRANGSVGGEITKRLVRLAQQNMGAKLLIPQAASAIEQMKLEIASEFGVQLGAETTSRANGSVGGEITKRLVRLAQQNMG

Nearest PDB structures (foldseek):
  2z3x-assembly1_C  TM=1.018E+00  e=9.087E-08  Bacillus subtilis
  2z3x-assembly1_B  TM=9.995E-01  e=1.700E-06  Bacillus subtilis
  2z3x-assembly1_B  TM=9.969E-01  e=3.594E-07  Bacillus subtilis
  8gzu-assembly1_44  TM=5.111E-01  e=8.383E+00  Tetrahymena thermophila SB210
  4h8s-assembly1_A  TM=4.637E-01  e=7.843E+00  Homo sapiens